Protein AF-A0A8K1D0I8-F1 (afdb_monomer)

Sequence (99 aa):
MIKPLPISNPDVKAILTAVPLISGVFNALILGMISMSLKYAEYYGISKSVLAIIIYSAYWLYFK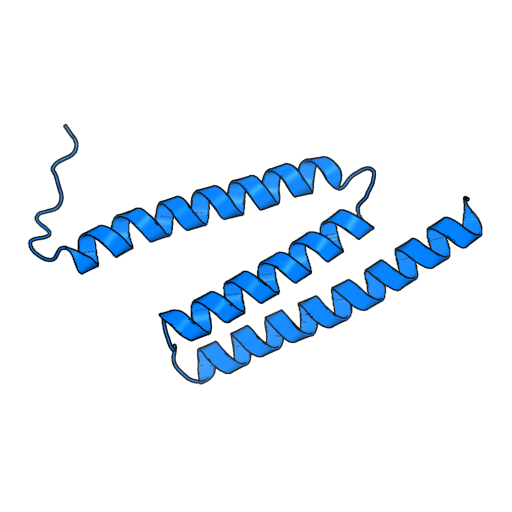PPFDILIFIISIMALCLIQIVDLYYYARIQKEMFG

Solvent-accessible surface area (backbone atoms only — not comparable to full-atom values): 5556 Å² total; per-residue (Å²): 131,87,74,77,76,92,61,89,45,68,66,62,50,48,49,70,52,47,54,59,50,53,51,50,52,51,51,51,51,52,50,62,36,56,75,41,39,87,84,40,46,41,62,37,51,34,53,51,27,55,50,48,41,52,51,52,52,49,49,43,73,75,64,62,65,58,70,73,56,47,55,52,50,51,52,52,42,52,51,26,52,52,49,35,52,54,32,50,52,49,50,49,51,51,35,76,76,72,103

pLDDT: mean 74.18, std 11.97, range [40.03, 90.75]

Mean predicted aligned error: 10.84 Å

Radius of gyration: 18.37 Å; Cα contacts (8 Å, |Δi|>4): 40; chains: 1; bounding box: 56×18×44 Å

Secondary structure (DSSP, 8-state):
--PPP----HHHHHHHHHHHHHHHHHHHHHHHHHTTTTT-HHHHHHHHHHHHHHHHHHHHHHH---HHHHHHHHHHHHHHHHHHHHHHHHHHHHHHHH-

Foldseek 3Di:
DPDPDPCPDVVVVCCVVVVVVVVVVVVVVLVVLVVVCVPCVLVSLLVNLVVLLVVLVVCCVPVVDDPVVVVVSVVSNVVSVVSNVVSVVVVVVCVVVPD

Structure (mmCIF, N/CA/C/O backbone):
data_AF-A0A8K1D0I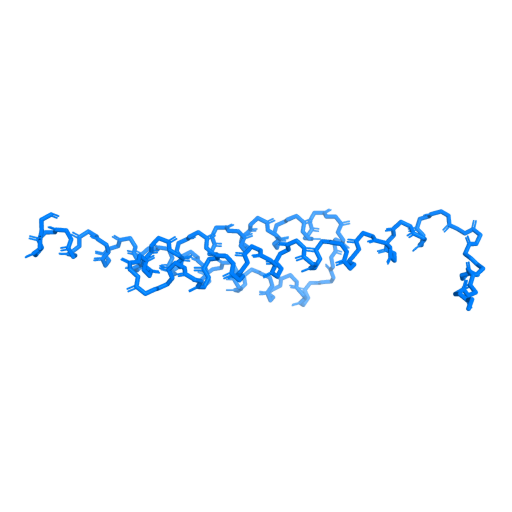8-F1
#
_entry.id   AF-A0A8K1D0I8-F1
#
loop_
_atom_site.group_PDB
_atom_site.id
_atom_site.type_symbol
_atom_site.label_atom_id
_atom_site.label_alt_id
_atom_site.label_comp_id
_atom_site.label_asym_id
_atom_site.label_entity_id
_atom_site.label_seq_id
_atom_site.pdbx_PDB_ins_code
_atom_site.Cartn_x
_atom_site.Cartn_y
_atom_site.Cartn_z
_atom_site.occupancy
_atom_site.B_iso_or_equiv
_atom_site.auth_seq_id
_atom_site.auth_comp_id
_atom_site.auth_asym_id
_atom_site.auth_atom_id
_atom_site.pdbx_PDB_model_num
ATOM 1 N N . MET A 1 1 ? 35.840 -1.259 -2.272 1.00 40.03 1 MET A N 1
ATOM 2 C CA . MET A 1 1 ? 35.632 -0.208 -3.293 1.00 40.03 1 MET A CA 1
ATOM 3 C C . MET A 1 1 ? 34.454 -0.644 -4.154 1.00 40.03 1 MET A C 1
ATOM 5 O O . MET A 1 1 ? 34.573 -1.653 -4.837 1.00 40.03 1 MET A O 1
ATOM 9 N N . ILE A 1 2 ? 33.293 0.009 -4.042 1.00 45.69 2 ILE A N 1
ATOM 10 C CA . ILE A 1 2 ? 32.133 -0.323 -4.884 1.00 45.69 2 ILE A CA 1
ATOM 11 C C . ILE A 1 2 ? 32.473 0.165 -6.291 1.00 45.69 2 ILE A C 1
ATOM 13 O O . ILE A 1 2 ? 32.637 1.364 -6.506 1.00 45.69 2 ILE A O 1
ATOM 17 N N . LYS A 1 3 ? 32.670 -0.767 -7.225 1.00 41.00 3 LYS A N 1
ATOM 18 C CA . LYS A 1 3 ? 32.943 -0.448 -8.628 1.00 41.00 3 LYS A CA 1
ATOM 19 C C . LYS A 1 3 ? 31.682 0.237 -9.179 1.00 41.00 3 LYS A C 1
ATOM 21 O O . LYS A 1 3 ? 30.625 -0.395 -9.136 1.00 41.00 3 LYS A O 1
ATOM 26 N N . PRO A 1 4 ? 31.735 1.501 -9.636 1.00 55.38 4 PRO A N 1
ATOM 27 C CA . PRO A 1 4 ? 30.563 2.129 -10.229 1.00 55.38 4 PRO A CA 1
ATOM 28 C C . PRO A 1 4 ? 30.160 1.302 -11.451 1.00 55.38 4 PRO A C 1
ATOM 30 O O . PRO A 1 4 ? 30.993 1.016 -12.313 1.00 55.38 4 PRO A O 1
ATOM 33 N N . LEU A 1 5 ? 28.903 0.852 -11.484 1.00 52.75 5 LEU A N 1
ATOM 34 C CA . LEU A 1 5 ? 28.349 0.149 -12.640 1.00 52.75 5 LEU A CA 1
ATOM 35 C C . LEU A 1 5 ? 28.564 1.038 -13.880 1.00 52.75 5 LEU A C 1
ATOM 37 O O . LEU A 1 5 ? 28.289 2.241 -13.798 1.00 52.75 5 LEU A O 1
ATOM 41 N N . PRO A 1 6 ? 29.061 0.497 -15.008 1.00 58.72 6 PRO A N 1
ATOM 42 C CA . PRO A 1 6 ? 29.341 1.277 -16.205 1.00 58.72 6 PRO A CA 1
ATOM 43 C C . PRO A 1 6 ? 28.017 1.536 -16.920 1.00 58.72 6 PRO A C 1
ATOM 45 O O . PRO A 1 6 ? 27.700 0.927 -17.935 1.00 58.72 6 PRO A O 1
ATOM 48 N N . ILE A 1 7 ? 27.186 2.390 -16.335 1.00 55.34 7 ILE A N 1
ATOM 49 C CA . ILE A 1 7 ? 25.888 2.731 -16.893 1.00 55.34 7 ILE A CA 1
ATOM 50 C C . ILE A 1 7 ? 26.068 4.081 -17.571 1.00 55.34 7 ILE A C 1
ATOM 52 O O . ILE A 1 7 ? 25.962 5.133 -16.945 1.00 55.34 7 ILE A O 1
ATOM 56 N N . SER A 1 8 ? 26.390 4.032 -18.860 1.00 61.16 8 SER A N 1
ATOM 57 C CA . SER A 1 8 ? 26.434 5.198 -19.747 1.00 61.16 8 SER A CA 1
ATOM 58 C C . SER A 1 8 ? 25.051 5.816 -19.970 1.00 61.16 8 SER A C 1
ATOM 60 O O . SER A 1 8 ? 24.959 6.943 -20.448 1.00 61.16 8 SER A O 1
ATOM 62 N N . ASN A 1 9 ? 23.982 5.097 -19.610 1.00 67.69 9 ASN A N 1
ATOM 63 C CA . ASN A 1 9 ? 22.609 5.551 -19.743 1.00 67.69 9 ASN A CA 1
ATOM 64 C C . ASN A 1 9 ? 22.075 6.144 -18.412 1.00 67.69 9 ASN A C 1
ATOM 66 O O . ASN A 1 9 ? 21.835 5.393 -17.457 1.00 67.69 9 ASN A O 1
ATOM 70 N N . PRO A 1 10 ? 21.868 7.471 -18.325 1.00 68.75 10 PRO A N 1
ATOM 71 C CA . PRO A 1 10 ? 21.369 8.126 -17.116 1.00 68.75 10 PRO A CA 1
ATOM 72 C C . PRO A 1 10 ? 20.003 7.594 -16.649 1.00 68.75 10 PRO A C 1
ATOM 74 O O . PRO A 1 10 ? 19.771 7.544 -15.440 1.00 68.75 10 PRO A O 1
ATOM 77 N N . ASP A 1 11 ? 19.154 7.099 -17.555 1.00 62.41 11 ASP A N 1
ATOM 78 C CA . ASP A 1 11 ? 17.828 6.560 -17.223 1.00 62.41 11 ASP A CA 1
ATOM 79 C C . ASP A 1 11 ? 17.931 5.247 -16.437 1.00 62.41 11 ASP A C 1
ATOM 81 O O . ASP A 1 11 ? 17.275 5.052 -15.412 1.00 62.41 11 ASP A O 1
ATOM 85 N N . VAL A 1 12 ? 18.832 4.356 -16.858 1.00 65.31 12 VAL A N 1
ATOM 86 C CA . VAL A 1 12 ? 19.067 3.065 -16.191 1.00 65.31 12 VAL A CA 1
ATOM 87 C C . VAL A 1 12 ? 19.665 3.278 -14.797 1.00 65.31 12 VAL A C 1
ATOM 89 O O . VAL A 1 12 ? 19.304 2.585 -13.843 1.00 65.31 12 VAL A O 1
ATOM 9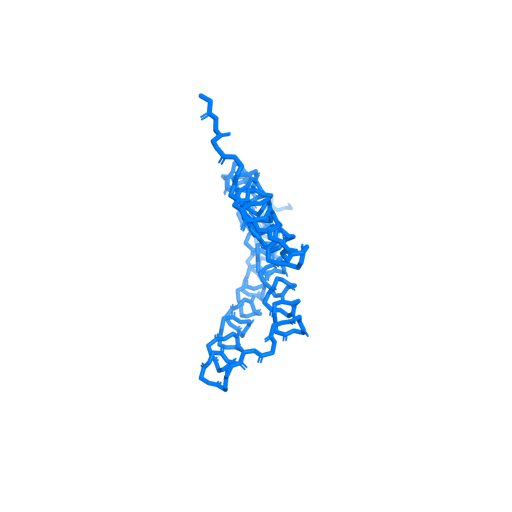2 N N . LYS A 1 13 ? 20.534 4.284 -14.644 1.00 63.00 13 LYS A N 1
ATOM 93 C CA . LYS A 1 13 ? 21.097 4.676 -13.346 1.00 63.00 13 LYS A CA 1
ATOM 94 C C . LYS A 1 13 ? 20.029 5.272 -12.424 1.00 63.00 13 LYS A C 1
ATOM 96 O O . LYS A 1 13 ? 20.028 4.969 -11.229 1.00 63.00 13 LYS A O 1
ATOM 101 N N . ALA A 1 14 ? 19.109 6.074 -12.961 1.00 60.81 14 ALA A N 1
ATOM 102 C CA . ALA A 1 14 ? 17.995 6.629 -12.202 1.00 60.81 14 ALA A CA 1
ATOM 103 C C . ALA A 1 14 ? 17.070 5.519 -11.684 1.00 60.81 14 ALA A C 1
ATOM 105 O O . ALA A 1 14 ? 16.767 5.499 -10.494 1.00 60.81 14 ALA A O 1
ATOM 106 N N . ILE A 1 15 ? 16.717 4.538 -12.522 1.00 64.50 15 ILE A N 1
ATOM 107 C CA . ILE A 1 15 ? 15.894 3.381 -12.125 1.00 64.50 15 ILE A CA 1
ATOM 108 C C . ILE A 1 15 ? 16.586 2.557 -11.030 1.00 64.50 15 ILE A C 1
ATOM 110 O O . ILE A 1 15 ? 15.983 2.279 -9.993 1.00 64.50 15 ILE A O 1
ATOM 114 N N . LEU A 1 16 ? 17.868 2.221 -11.211 1.00 66.00 16 LEU A N 1
ATOM 115 C CA . LEU A 1 16 ? 18.639 1.434 -10.239 1.00 66.00 16 LEU A CA 1
ATOM 116 C C . LEU A 1 16 ? 18.833 2.136 -8.889 1.00 66.00 16 LEU A C 1
ATOM 118 O O . LEU A 1 16 ? 19.094 1.467 -7.894 1.00 66.00 16 LEU A O 1
ATOM 122 N N . THR A 1 17 ? 18.692 3.461 -8.839 1.00 65.75 17 THR A N 1
ATOM 123 C CA . THR A 1 17 ? 18.788 4.232 -7.591 1.00 65.75 17 THR A CA 1
ATOM 124 C C . THR A 1 17 ? 17.412 4.476 -6.970 1.00 65.75 17 THR A C 1
ATOM 126 O O . THR A 1 17 ? 17.243 4.352 -5.759 1.00 65.75 17 THR A O 1
ATOM 129 N N . ALA A 1 18 ? 16.410 4.789 -7.794 1.00 61.12 18 ALA A N 1
ATOM 130 C CA . ALA A 1 18 ? 15.064 5.120 -7.351 1.00 61.12 18 ALA A CA 1
ATOM 131 C C . ALA A 1 18 ? 14.315 3.897 -6.816 1.00 61.12 18 ALA A C 1
ATOM 133 O O . ALA A 1 18 ? 13.663 4.000 -5.784 1.00 61.12 18 ALA A O 1
ATOM 134 N N . VAL A 1 19 ? 14.430 2.733 -7.465 1.00 65.88 19 VAL A N 1
ATOM 135 C CA . VAL A 1 19 ? 13.689 1.527 -7.058 1.00 65.88 19 VAL A CA 1
ATOM 136 C C . VAL A 1 19 ? 14.051 1.077 -5.631 1.00 65.88 19 VAL A C 1
ATOM 138 O O . VAL A 1 19 ? 13.132 0.914 -4.824 1.00 65.88 19 VAL A O 1
ATOM 141 N N . PRO A 1 20 ? 15.339 0.949 -5.244 1.00 66.31 20 PRO A N 1
ATOM 142 C CA . PRO A 1 20 ? 15.703 0.621 -3.864 1.00 66.31 20 PRO A CA 1
ATOM 143 C C . PRO A 1 20 ? 15.300 1.704 -2.859 1.00 66.31 20 PRO A C 1
ATOM 145 O O . PRO A 1 20 ? 14.865 1.377 -1.758 1.00 66.31 20 PRO A O 1
ATOM 148 N N . LEU A 1 21 ? 15.414 2.985 -3.231 1.00 62.06 21 LEU A N 1
ATOM 149 C CA . LEU A 1 21 ? 15.055 4.105 -2.358 1.00 62.06 21 LEU A CA 1
ATOM 150 C C . LEU A 1 21 ? 13.548 4.121 -2.068 1.00 62.06 21 LEU A C 1
ATOM 152 O O . LEU A 1 21 ? 13.138 4.212 -0.915 1.00 62.06 21 LEU A O 1
ATOM 156 N N . ILE A 1 22 ? 12.731 3.953 -3.107 1.00 69.06 22 ILE A N 1
ATOM 157 C CA . ILE A 1 22 ? 11.274 3.852 -3.019 1.00 69.06 22 ILE A CA 1
ATOM 158 C C . ILE A 1 22 ? 10.880 2.625 -2.184 1.00 69.06 22 ILE A C 1
ATOM 160 O O . ILE A 1 22 ? 10.055 2.736 -1.278 1.00 69.06 22 ILE A O 1
ATOM 164 N N . SER A 1 23 ? 11.519 1.472 -2.412 1.00 65.31 23 SER A N 1
ATOM 165 C CA . SER A 1 23 ? 11.294 0.271 -1.600 1.00 65.31 23 SER A CA 1
ATOM 166 C C . SER A 1 23 ? 11.672 0.482 -0.130 1.00 65.31 23 SER A C 1
ATOM 168 O O . SER A 1 23 ? 10.948 0.020 0.749 1.00 65.31 23 SER A O 1
ATOM 170 N N . GLY A 1 24 ? 12.773 1.183 0.152 1.00 64.50 24 GLY A N 1
ATOM 171 C CA . GLY A 1 24 ? 13.206 1.509 1.510 1.00 64.50 24 GLY A CA 1
ATOM 172 C C . GLY A 1 24 ? 12.226 2.432 2.231 1.00 64.50 24 GLY A C 1
ATOM 173 O O . GLY A 1 24 ? 11.853 2.159 3.370 1.00 64.50 24 GLY A O 1
ATOM 174 N N . VAL A 1 25 ? 11.745 3.476 1.549 1.00 68.81 25 VAL A N 1
ATOM 175 C CA . VAL A 1 25 ? 10.738 4.406 2.084 1.00 68.81 25 VAL A CA 1
ATOM 176 C C . VAL A 1 25 ? 9.423 3.682 2.371 1.00 68.81 25 VAL A C 1
ATOM 178 O O . VAL A 1 25 ? 8.869 3.836 3.458 1.00 68.81 25 VAL A O 1
ATOM 181 N N . PHE A 1 26 ? 8.940 2.842 1.451 1.00 66.31 26 PHE A N 1
ATOM 182 C CA . PHE A 1 26 ? 7.701 2.095 1.674 1.00 66.31 26 PHE A CA 1
ATOM 183 C C . PHE A 1 26 ? 7.826 1.042 2.771 1.00 66.31 26 PHE A C 1
ATOM 185 O O . PHE A 1 26 ? 6.919 0.921 3.590 1.00 66.31 26 PHE A O 1
ATOM 192 N N . ASN A 1 27 ? 8.953 0.335 2.857 1.00 69.00 27 ASN A N 1
ATOM 193 C CA . ASN A 1 27 ? 9.183 -0.607 3.948 1.00 69.00 27 ASN A CA 1
ATOM 194 C C . ASN A 1 27 ? 9.274 0.106 5.302 1.00 69.00 27 ASN A C 1
ATOM 196 O O . ASN A 1 27 ? 8.707 -0.389 6.271 1.00 69.00 27 ASN A O 1
ATOM 200 N N . ALA A 1 28 ? 9.905 1.282 5.375 1.00 64.12 28 ALA A N 1
ATOM 201 C CA . ALA A 1 28 ? 9.953 2.092 6.593 1.00 64.12 28 ALA A CA 1
ATOM 202 C C . ALA A 1 28 ? 8.566 2.616 7.005 1.00 64.12 28 ALA A C 1
ATOM 204 O O . ALA A 1 28 ? 8.228 2.571 8.188 1.00 64.12 28 ALA A O 1
ATOM 205 N N . LEU A 1 29 ? 7.739 3.045 6.042 1.00 67.00 29 LEU A N 1
ATOM 206 C CA . LEU A 1 29 ? 6.340 3.414 6.284 1.00 67.00 29 LEU A CA 1
ATOM 207 C C . LEU A 1 29 ? 5.548 2.220 6.818 1.00 67.00 29 LEU A C 1
ATOM 209 O O . LEU A 1 29 ? 4.915 2.329 7.861 1.00 67.00 29 LEU A O 1
ATOM 213 N N . ILE A 1 30 ? 5.646 1.055 6.173 1.00 66.00 30 ILE A N 1
ATOM 214 C CA . ILE A 1 30 ? 4.992 -0.174 6.638 1.00 66.00 30 ILE A CA 1
ATOM 215 C C . ILE A 1 30 ? 5.454 -0.533 8.058 1.00 66.00 30 ILE A C 1
ATOM 217 O O . ILE A 1 30 ? 4.616 -0.883 8.885 1.00 66.00 30 ILE A O 1
ATOM 221 N N . LEU A 1 31 ? 6.747 -0.402 8.370 1.00 68.00 31 LEU A N 1
ATOM 222 C CA . LEU A 1 31 ? 7.300 -0.687 9.697 1.00 68.00 31 LEU A CA 1
ATOM 223 C C . LEU A 1 31 ? 6.770 0.278 10.771 1.00 68.00 31 LEU A C 1
ATOM 225 O O . LEU A 1 31 ? 6.325 -0.164 11.829 1.00 68.00 31 LEU A O 1
ATOM 229 N N . GLY A 1 32 ? 6.776 1.585 10.485 1.00 64.62 32 GLY A N 1
ATOM 230 C CA . GLY A 1 32 ? 6.241 2.621 11.376 1.00 64.62 32 GLY A CA 1
ATOM 231 C C . GLY A 1 32 ? 4.728 2.518 11.564 1.00 64.62 32 GLY A C 1
ATOM 232 O O . GLY A 1 32 ? 4.176 2.939 12.573 1.00 64.62 32 GLY A O 1
ATOM 233 N N . MET A 1 33 ? 4.048 1.906 10.606 1.00 62.88 33 MET A N 1
ATOM 234 C CA . MET A 1 33 ? 2.644 1.583 10.719 1.00 62.88 33 MET A CA 1
ATOM 235 C C . MET A 1 33 ? 2.455 0.294 11.561 1.00 62.88 33 MET A C 1
ATOM 237 O O . MET A 1 33 ? 1.588 0.264 12.432 1.00 62.88 33 MET A O 1
ATOM 241 N N . ILE A 1 34 ? 3.278 -0.755 11.388 1.00 64.62 34 ILE A N 1
ATOM 242 C CA . ILE A 1 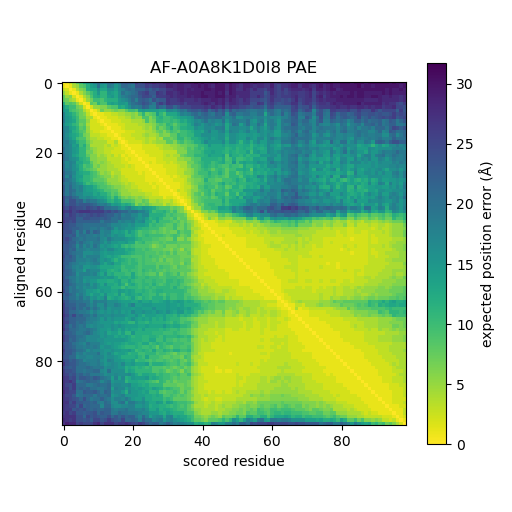34 ? 3.197 -2.004 12.182 1.00 64.62 34 ILE A CA 1
ATOM 243 C C . ILE A 1 34 ? 3.392 -1.720 13.675 1.00 64.62 34 ILE A C 1
ATOM 245 O O . ILE A 1 34 ? 2.692 -2.306 14.502 1.00 64.62 34 ILE A O 1
ATOM 249 N N . SER A 1 35 ? 4.274 -0.787 14.039 1.00 61.09 35 SER A N 1
ATOM 250 C CA . SER A 1 35 ? 4.453 -0.375 15.437 1.00 61.09 35 SER A CA 1
ATOM 251 C C . SER A 1 35 ? 3.210 0.297 16.045 1.00 61.09 35 SER A C 1
ATOM 253 O O . SER A 1 35 ? 3.035 0.249 17.260 1.00 61.09 35 SER A O 1
ATOM 255 N N . MET A 1 36 ? 2.306 0.853 15.226 1.00 60.56 36 MET A N 1
ATOM 256 C CA . MET A 1 36 ? 1.006 1.390 15.662 1.00 60.56 36 MET A CA 1
ATOM 257 C C . MET A 1 36 ? -0.109 0.330 15.739 1.00 60.56 36 MET A C 1
ATOM 259 O O . MET A 1 36 ? -1.168 0.593 16.318 1.00 60.56 36 MET A O 1
ATOM 263 N N . SER A 1 37 ? 0.118 -0.876 15.202 1.00 53.00 37 SER A N 1
ATOM 264 C CA . SER A 1 37 ? -0.921 -1.906 15.032 1.00 53.00 37 SER A CA 1
ATOM 265 C C . SER A 1 37 ? -1.516 -2.454 16.335 1.00 53.00 37 SER A C 1
ATOM 267 O O . SER A 1 37 ? -2.609 -3.005 16.300 1.00 53.00 37 SER A O 1
ATOM 269 N N . LEU A 1 38 ? -0.864 -2.273 17.489 1.00 54.81 38 LEU A N 1
ATOM 270 C CA . LEU A 1 38 ? -1.372 -2.796 18.766 1.00 54.81 38 LEU A CA 1
ATOM 271 C C . LEU A 1 38 ? -2.452 -1.919 19.420 1.00 54.81 38 LEU A C 1
ATOM 273 O O . LEU A 1 38 ? -3.189 -2.416 20.266 1.00 54.81 38 LEU A O 1
ATOM 277 N N . LYS A 1 39 ? -2.553 -0.631 19.059 1.00 61.38 39 LYS A N 1
ATOM 278 C CA . LYS A 1 39 ? -3.512 0.308 19.678 1.00 61.38 39 LYS A CA 1
ATOM 279 C C . LYS A 1 39 ? -4.521 0.909 18.693 1.00 61.38 39 LYS A C 1
ATOM 281 O O . LYS A 1 39 ? -5.587 1.317 19.129 1.00 61.38 39 LYS A O 1
ATOM 286 N N . TYR A 1 40 ? -4.190 0.941 17.400 1.00 70.25 40 TYR A N 1
ATOM 287 C CA . TYR A 1 40 ? -4.997 1.559 16.338 1.00 70.25 40 TYR A CA 1
ATOM 288 C C . TYR A 1 40 ? -4.964 0.706 15.059 1.00 70.25 40 TYR A C 1
ATOM 290 O O . TYR A 1 40 ? -4.598 1.180 13.978 1.00 70.25 40 TYR A O 1
ATOM 298 N N . ALA A 1 41 ? -5.262 -0.589 15.191 1.00 69.25 41 ALA A N 1
ATOM 299 C CA . ALA A 1 41 ? -5.188 -1.565 14.099 1.00 69.25 41 ALA A CA 1
ATOM 300 C C . ALA A 1 41 ? -6.070 -1.175 12.896 1.00 69.25 41 ALA A C 1
ATOM 302 O O . ALA A 1 41 ? -5.705 -1.394 11.739 1.00 69.25 41 ALA A O 1
ATOM 303 N N . GLU A 1 42 ? -7.204 -0.540 13.170 1.00 79.50 42 GLU A N 1
ATOM 304 C CA . GLU A 1 42 ? -8.161 -0.017 12.207 1.00 79.50 42 GLU A CA 1
ATOM 305 C C . GLU A 1 42 ? -7.575 1.129 11.373 1.00 79.50 42 GLU A C 1
ATOM 307 O O . GLU A 1 42 ? -7.540 1.048 10.143 1.00 79.50 42 GLU A O 1
ATOM 312 N N . TYR A 1 43 ? -6.994 2.146 12.015 1.00 79.50 43 TYR A N 1
ATOM 313 C CA . TYR A 1 43 ? -6.343 3.259 11.317 1.00 79.50 43 TYR A CA 1
ATOM 314 C C . TYR A 1 43 ? -5.082 2.810 10.573 1.00 79.50 43 TYR A C 1
ATOM 316 O O . TYR A 1 43 ? -4.796 3.310 9.481 1.00 79.50 43 TYR A O 1
ATOM 324 N N . TYR A 1 44 ? -4.354 1.836 11.128 1.00 79.62 44 TYR A N 1
ATOM 325 C CA . TYR A 1 44 ? -3.231 1.177 10.464 1.00 79.62 44 TYR A CA 1
ATOM 326 C C . TYR A 1 44 ? -3.663 0.533 9.141 1.00 79.62 44 TYR A C 1
ATOM 328 O O . TYR A 1 44 ? -3.076 0.809 8.089 1.00 79.62 44 TYR A O 1
ATOM 336 N N . GLY A 1 45 ? -4.696 -0.311 9.180 1.00 79.25 45 GLY A N 1
ATOM 337 C CA . GLY A 1 45 ? -5.150 -1.048 8.007 1.00 79.25 45 GLY A CA 1
ATOM 338 C C . GLY A 1 45 ? -5.775 -0.144 6.940 1.00 79.25 45 GLY A C 1
ATOM 339 O O . GLY A 1 45 ? -5.501 -0.342 5.753 1.00 79.25 45 GLY A O 1
ATOM 340 N N . ILE A 1 46 ? -6.513 0.899 7.340 1.00 85.69 46 ILE A N 1
ATOM 341 C CA . ILE A 1 46 ? -7.035 1.923 6.418 1.00 85.69 46 ILE A CA 1
ATOM 342 C C . ILE A 1 46 ? -5.876 2.649 5.731 1.00 85.69 46 ILE A C 1
ATOM 344 O O . ILE A 1 46 ? -5.809 2.692 4.502 1.00 85.69 46 ILE A O 1
ATOM 348 N N . SER A 1 47 ? -4.917 3.158 6.508 1.00 84.25 47 SER A N 1
ATOM 349 C CA . SER A 1 47 ? -3.771 3.901 5.969 1.00 84.25 47 SER A CA 1
ATOM 350 C C . SER A 1 47 ? -2.944 3.047 5.004 1.00 84.25 47 SER A C 1
ATOM 352 O O . SER A 1 47 ? -2.499 3.537 3.967 1.00 84.25 47 SER A O 1
ATOM 354 N N . LYS A 1 48 ? -2.770 1.749 5.301 1.00 82.75 48 LYS A N 1
ATOM 355 C CA . LYS A 1 48 ? -1.978 0.835 4.460 1.00 82.75 48 LYS A CA 1
ATOM 356 C C . LYS A 1 48 ? -2.677 0.592 3.131 1.00 82.75 48 LYS A C 1
ATOM 358 O O . LYS A 1 48 ? -2.028 0.566 2.090 1.00 82.75 48 LYS A O 1
ATOM 363 N N . SER A 1 49 ? -3.994 0.436 3.182 1.00 85.19 49 SER A N 1
ATOM 364 C CA . SER A 1 49 ? -4.833 0.203 2.011 1.00 85.19 49 SER A CA 1
ATOM 365 C C . SER A 1 49 ? -4.869 1.430 1.096 1.00 85.19 49 SER A C 1
ATOM 367 O O . SER A 1 49 ? -4.700 1.294 -0.113 1.00 85.19 49 SER A O 1
ATOM 369 N N . VAL A 1 50 ? -4.980 2.639 1.663 1.00 88.88 50 VAL A N 1
ATOM 370 C CA . VAL A 1 50 ? -4.885 3.900 0.904 1.00 88.88 50 VAL A CA 1
ATOM 371 C C . VAL A 1 50 ? -3.506 4.052 0.262 1.00 88.88 50 VAL A C 1
ATOM 373 O O . VAL A 1 50 ? -3.405 4.357 -0.927 1.00 88.88 50 VAL A O 1
ATOM 376 N N . LEU A 1 51 ? -2.435 3.795 1.018 1.00 87.56 51 LEU A N 1
ATOM 377 C CA . LEU A 1 51 ? -1.072 3.878 0.500 1.00 87.56 51 LEU A CA 1
ATOM 378 C C . LEU A 1 51 ? -0.844 2.877 -0.641 1.00 87.56 51 LEU A C 1
ATOM 380 O O . LEU A 1 51 ? -0.295 3.247 -1.675 1.00 87.56 51 LEU A O 1
ATOM 384 N N . ALA A 1 52 ? -1.314 1.637 -0.493 1.00 83.62 52 ALA A N 1
ATOM 385 C CA . ALA A 1 52 ? -1.232 0.624 -1.539 1.00 83.62 52 ALA A CA 1
ATOM 386 C C . ALA A 1 52 ? -1.952 1.070 -2.821 1.00 83.62 52 ALA A C 1
ATOM 388 O O . ALA A 1 52 ? -1.371 0.981 -3.901 1.00 83.62 52 ALA A O 1
ATOM 389 N N . ILE A 1 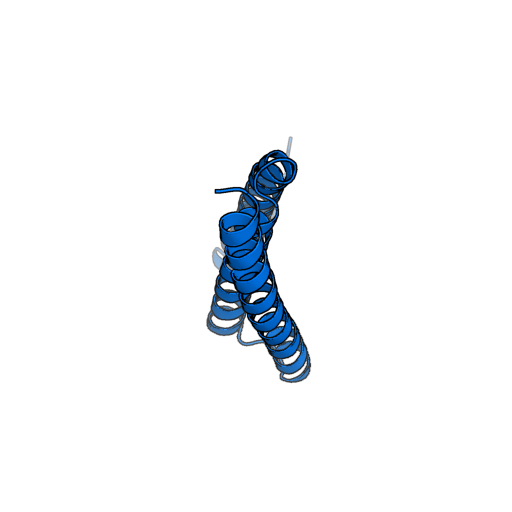53 ? -3.165 1.622 -2.712 1.00 89.94 53 ILE A N 1
ATOM 390 C CA . ILE A 1 53 ? -3.913 2.168 -3.855 1.00 89.94 53 ILE A CA 1
ATOM 391 C C . ILE A 1 53 ? -3.096 3.236 -4.593 1.00 89.94 53 ILE A C 1
ATOM 393 O O . ILE A 1 53 ? -2.978 3.175 -5.818 1.00 89.94 53 ILE A O 1
ATOM 397 N N . ILE A 1 54 ? -2.492 4.181 -3.866 1.00 90.00 54 ILE A N 1
ATOM 398 C CA . ILE A 1 54 ? -1.665 5.244 -4.458 1.00 90.00 54 ILE A CA 1
ATOM 399 C C . ILE A 1 54 ? -0.446 4.650 -5.171 1.00 90.00 54 ILE A C 1
ATOM 401 O O . ILE A 1 54 ? -0.162 5.027 -6.308 1.00 90.00 54 ILE A O 1
ATOM 405 N N . ILE A 1 55 ? 0.250 3.704 -4.537 1.00 85.69 55 ILE A N 1
ATOM 406 C CA . ILE A 1 55 ? 1.441 3.057 -5.104 1.00 85.69 55 ILE A CA 1
ATOM 407 C C . ILE A 1 55 ? 1.097 2.328 -6.393 1.00 85.69 55 ILE A C 1
ATOM 409 O O . ILE A 1 55 ? 1.763 2.532 -7.404 1.00 85.69 55 ILE A O 1
ATOM 413 N N . TYR A 1 56 ? 0.064 1.487 -6.372 1.00 84.06 56 TYR A N 1
ATOM 414 C CA . TYR A 1 56 ? -0.310 0.703 -7.540 1.00 84.06 56 TYR A CA 1
ATOM 415 C C . TYR A 1 5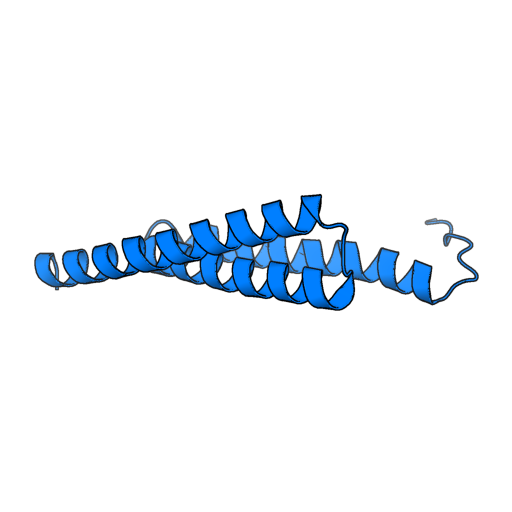6 ? -0.854 1.581 -8.672 1.00 84.06 56 TYR A C 1
ATOM 417 O O . TYR A 1 56 ? -0.539 1.332 -9.837 1.00 84.06 56 TYR A O 1
ATOM 425 N N . SER A 1 57 ? -1.570 2.660 -8.341 1.00 86.06 57 SER A N 1
ATOM 426 C CA . SER A 1 57 ? -2.011 3.659 -9.323 1.00 86.06 57 SER A CA 1
ATOM 427 C C . SER A 1 57 ? -0.823 4.381 -9.965 1.00 86.06 57 SER A C 1
ATOM 429 O O . SER A 1 57 ? -0.751 4.492 -11.189 1.00 86.06 57 SER A O 1
ATOM 431 N N . ALA A 1 58 ? 0.146 4.831 -9.161 1.00 83.50 58 ALA A N 1
ATOM 432 C CA . ALA A 1 58 ? 1.363 5.466 -9.660 1.00 83.50 58 ALA A CA 1
ATOM 433 C C . ALA A 1 58 ? 2.189 4.486 -10.507 1.00 83.50 58 ALA A C 1
ATOM 435 O O . ALA A 1 58 ? 2.613 4.825 -11.609 1.00 83.50 58 ALA A O 1
ATOM 436 N N . TYR A 1 59 ? 2.363 3.250 -10.040 1.00 79.50 59 TYR A N 1
ATOM 437 C CA . TYR A 1 59 ? 3.079 2.208 -10.769 1.00 79.50 59 TYR A CA 1
ATOM 438 C C . TYR A 1 59 ? 2.466 1.966 -12.152 1.00 79.50 59 TYR A C 1
ATOM 440 O O . TYR A 1 59 ? 3.184 1.944 -13.152 1.00 79.50 59 TYR A O 1
ATOM 448 N N . TRP A 1 60 ? 1.138 1.871 -12.232 1.00 81.06 60 TRP A N 1
ATOM 449 C CA . TRP A 1 60 ? 0.446 1.731 -13.508 1.00 81.06 60 TRP A CA 1
ATOM 450 C C . TRP A 1 60 ? 0.687 2.928 -14.442 1.00 81.06 60 TRP A C 1
ATOM 452 O O . TRP A 1 60 ? 1.028 2.738 -15.609 1.00 81.06 60 TRP A O 1
ATOM 462 N N . LEU A 1 61 ? 0.567 4.159 -13.931 1.00 84.06 61 LEU A N 1
ATOM 463 C CA . LEU A 1 61 ? 0.758 5.383 -14.720 1.00 84.06 61 LEU A CA 1
ATOM 464 C C . LEU A 1 61 ? 2.182 5.523 -15.276 1.00 84.06 61 LEU A C 1
ATOM 466 O O . LEU A 1 61 ? 2.344 5.934 -16.426 1.00 84.06 61 LEU A O 1
ATOM 470 N N . TYR A 1 62 ? 3.196 5.179 -14.478 1.00 82.00 62 TYR A N 1
ATOM 471 C CA . TYR A 1 62 ? 4.600 5.335 -14.861 1.00 82.00 62 TYR A CA 1
ATOM 472 C C . TYR A 1 62 ? 5.119 4.193 -15.737 1.00 82.00 62 TYR A C 1
ATOM 474 O O . TYR A 1 62 ? 5.832 4.453 -16.704 1.00 82.00 62 TYR A O 1
ATOM 482 N N . PHE A 1 63 ? 4.773 2.943 -15.424 1.00 80.50 63 PHE A N 1
ATOM 483 C CA . PHE A 1 63 ? 5.374 1.778 -16.081 1.00 80.50 63 PHE A CA 1
ATOM 484 C C . PHE A 1 63 ? 4.484 1.139 -17.149 1.00 80.50 63 PHE A C 1
ATOM 486 O O . PHE A 1 63 ? 5.001 0.371 -17.957 1.00 80.50 63 PHE A O 1
ATOM 493 N N . LYS A 1 64 ? 3.177 1.452 -17.172 1.00 82.38 64 LYS A N 1
ATOM 494 C CA . LYS A 1 64 ? 2.177 0.913 -18.117 1.00 82.38 64 LYS A CA 1
ATOM 495 C C . LYS A 1 64 ? 2.369 -0.587 -18.409 1.00 82.38 64 LYS A C 1
ATOM 497 O O . LYS A 1 64 ? 2.594 -0.963 -19.562 1.00 82.38 64 LYS A O 1
ATOM 502 N N . PRO A 1 65 ? 2.358 -1.443 -17.373 1.00 76.62 65 PRO A N 1
ATOM 503 C CA . PRO A 1 65 ? 2.672 -2.852 -17.542 1.00 76.62 65 PRO A CA 1
ATOM 504 C C . PRO A 1 65 ? 1.611 -3.594 -18.387 1.00 76.62 65 PRO A C 1
ATOM 506 O O . PRO A 1 65 ? 0.522 -3.073 -18.627 1.00 76.62 65 PRO A O 1
ATOM 509 N N . PRO A 1 66 ? 1.913 -4.818 -18.858 1.00 81.88 66 PRO A N 1
ATOM 510 C CA . PRO A 1 66 ? 0.983 -5.657 -19.615 1.00 81.88 66 PRO A CA 1
ATOM 511 C C . PRO A 1 66 ? -0.355 -5.909 -18.909 1.00 81.88 66 PRO A C 1
ATOM 513 O O . PRO A 1 66 ? -0.466 -5.824 -17.684 1.00 81.88 66 PRO A O 1
ATOM 516 N N . PHE A 1 67 ? -1.367 -6.286 -19.692 1.00 82.00 67 PHE A N 1
ATOM 517 C CA . PHE A 1 67 ? -2.746 -6.450 -19.223 1.00 82.00 67 PHE A CA 1
ATOM 518 C C . PHE A 1 67 ? -2.901 -7.470 -18.082 1.00 82.00 67 PHE A C 1
ATOM 520 O O . PHE A 1 67 ? -3.670 -7.235 -17.155 1.00 82.00 67 PHE A O 1
ATOM 527 N N . ASP A 1 68 ? -2.117 -8.548 -18.071 1.00 75.00 68 ASP A N 1
ATOM 528 C CA . ASP A 1 68 ? -2.165 -9.544 -16.990 1.00 75.00 68 ASP A CA 1
ATOM 529 C C . ASP A 1 68 ? -1.778 -8.936 -15.630 1.00 75.00 68 ASP A C 1
ATOM 531 O O . ASP A 1 68 ? -2.385 -9.222 -14.596 1.00 75.00 68 ASP A O 1
ATOM 535 N N . ILE A 1 69 ? -0.804 -8.020 -15.637 1.00 75.75 69 ILE A N 1
ATOM 536 C CA . ILE A 1 69 ? -0.366 -7.290 -14.444 1.00 75.75 69 ILE A CA 1
ATOM 537 C C . ILE A 1 69 ? -1.410 -6.233 -14.056 1.00 75.75 69 ILE A C 1
ATOM 539 O O . ILE A 1 69 ? -1.614 -5.989 -12.867 1.00 75.75 69 ILE A O 1
ATOM 543 N N . LEU A 1 70 ? -2.122 -5.647 -15.027 1.00 78.88 70 LEU A N 1
ATOM 544 C CA . LEU A 1 70 ? -3.232 -4.727 -14.754 1.00 78.88 70 LEU A CA 1
ATOM 545 C C . LEU A 1 70 ? -4.339 -5.393 -13.945 1.00 78.88 70 LEU A C 1
ATOM 547 O O . LEU A 1 70 ? -4.797 -4.829 -12.955 1.00 78.88 70 LEU A O 1
ATOM 551 N N . ILE A 1 71 ? -4.764 -6.589 -14.362 1.00 82.50 71 ILE A N 1
ATOM 552 C CA . ILE A 1 71 ? -5.822 -7.344 -13.680 1.00 82.50 71 ILE A CA 1
ATOM 553 C C . ILE A 1 71 ? -5.416 -7.603 -12.229 1.00 82.50 71 ILE A C 1
ATOM 555 O O . ILE A 1 71 ? -6.217 -7.419 -11.309 1.00 82.50 71 ILE A O 1
ATOM 559 N N . PHE A 1 72 ? -4.156 -7.980 -12.013 1.00 78.25 72 PHE A N 1
ATOM 560 C CA . PHE A 1 72 ? -3.618 -8.199 -10.677 1.00 78.25 72 PHE A CA 1
ATOM 561 C C . PHE A 1 72 ? -3.607 -6.915 -9.832 1.00 78.25 72 PHE A C 1
ATOM 563 O O . PHE A 1 72 ? -4.085 -6.923 -8.697 1.00 78.25 72 PHE A O 1
ATOM 570 N N . ILE A 1 73 ? -3.150 -5.793 -10.399 1.00 81.00 73 ILE A N 1
ATOM 571 C CA . ILE A 1 73 ? -3.169 -4.472 -9.752 1.00 81.00 73 ILE A CA 1
ATOM 572 C C . ILE A 1 73 ? -4.594 -4.070 -9.351 1.00 81.00 73 ILE A C 1
ATOM 574 O O . ILE A 1 73 ? -4.825 -3.685 -8.204 1.00 81.00 73 ILE A O 1
ATOM 578 N N . ILE A 1 74 ? -5.560 -4.203 -10.263 1.00 88.06 74 ILE A N 1
ATOM 579 C CA . ILE A 1 74 ? -6.969 -3.885 -10.000 1.00 88.06 74 ILE A CA 1
ATOM 580 C C . ILE A 1 74 ? -7.527 -4.779 -8.889 1.00 88.06 74 ILE A C 1
ATOM 582 O O . ILE A 1 74 ? -8.221 -4.286 -8.003 1.00 88.06 74 ILE A O 1
ATOM 586 N N . SER A 1 75 ? -7.193 -6.072 -8.895 1.00 81.31 75 SER A N 1
ATOM 587 C CA . SER A 1 75 ? -7.636 -7.017 -7.863 1.00 81.31 75 SER A CA 1
ATOM 588 C C . SER A 1 75 ? -7.118 -6.621 -6.478 1.00 81.31 75 SER A C 1
ATOM 590 O O . SER A 1 75 ? -7.877 -6.618 -5.510 1.00 81.31 75 SER A O 1
ATOM 592 N N . ILE A 1 76 ? -5.848 -6.212 -6.381 1.00 83.81 76 ILE A N 1
ATOM 593 C CA . ILE A 1 76 ? -5.272 -5.708 -5.128 1.00 83.81 76 ILE A CA 1
ATOM 594 C C . ILE A 1 76 ? -5.977 -4.425 -4.680 1.00 83.81 76 ILE A C 1
ATOM 596 O O . ILE A 1 76 ? -6.348 -4.302 -3.514 1.00 83.81 76 ILE A O 1
ATOM 600 N N . MET A 1 77 ? -6.202 -3.480 -5.594 1.00 85.00 77 MET A N 1
ATOM 601 C CA . MET A 1 77 ? -6.890 -2.228 -5.274 1.00 85.00 77 MET A CA 1
ATOM 602 C C . MET A 1 77 ? -8.333 -2.459 -4.806 1.00 85.00 77 MET A C 1
ATOM 604 O O . MET A 1 77 ? -8.769 -1.812 -3.856 1.00 85.00 77 MET A O 1
ATOM 608 N N . ALA A 1 78 ? -9.055 -3.405 -5.412 1.00 87.00 78 ALA A N 1
ATOM 609 C CA . ALA A 1 78 ? -10.399 -3.785 -4.987 1.00 87.00 78 ALA A CA 1
ATOM 610 C C . ALA A 1 78 ? -10.406 -4.360 -3.561 1.00 87.00 78 ALA A C 1
ATOM 612 O O . ALA A 1 78 ? -11.228 -3.954 -2.739 1.00 87.00 78 ALA A O 1
ATOM 613 N N . LEU A 1 79 ? -9.451 -5.238 -3.234 1.00 83.88 79 LEU A N 1
ATOM 614 C CA . LEU A 1 79 ? -9.293 -5.770 -1.877 1.00 83.88 79 LEU A CA 1
ATOM 615 C C . LEU A 1 79 ? -8.961 -4.669 -0.861 1.00 83.88 79 LEU A C 1
ATOM 617 O O . LEU A 1 79 ? -9.508 -4.670 0.239 1.00 83.88 79 LEU A O 1
ATOM 621 N N . CYS A 1 80 ? -8.129 -3.692 -1.233 1.00 87.50 80 CYS A N 1
ATOM 622 C CA . CYS A 1 80 ? -7.849 -2.531 -0.389 1.00 87.50 80 CYS A CA 1
ATOM 623 C C . CYS A 1 80 ? -9.107 -1.694 -0.111 1.00 87.50 80 CYS A C 1
ATOM 625 O O . CYS A 1 80 ? -9.284 -1.234 1.014 1.00 87.50 80 CYS A O 1
ATOM 627 N N . LEU A 1 81 ? -9.993 -1.506 -1.095 1.00 90.75 81 LEU A N 1
ATOM 628 C CA . LEU A 1 81 ? -11.258 -0.792 -0.886 1.00 90.75 81 LEU A CA 1
ATOM 629 C C . LEU A 1 81 ? -12.183 -1.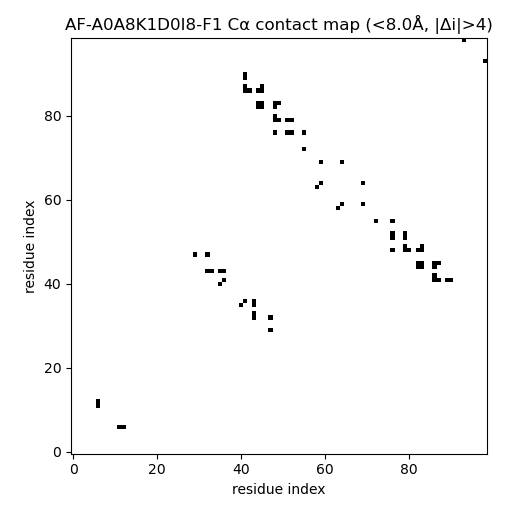537 0.081 1.00 90.75 81 LEU A C 1
ATOM 631 O O . LEU A 1 81 ? -12.717 -0.915 0.997 1.00 90.75 81 LEU A O 1
ATOM 635 N N . ILE A 1 82 ? -12.326 -2.856 -0.082 1.00 87.38 82 ILE A N 1
ATOM 636 C CA . ILE A 1 82 ? -13.110 -3.698 0.837 1.00 87.38 82 ILE A CA 1
ATOM 637 C C . ILE A 1 82 ? -12.548 -3.580 2.259 1.00 87.38 82 ILE A C 1
ATOM 639 O O . ILE A 1 82 ? -13.280 -3.264 3.191 1.00 87.38 82 ILE A O 1
ATOM 643 N N . GLN A 1 83 ? -11.228 -3.713 2.411 1.00 84.44 83 GLN A N 1
ATOM 644 C CA . GLN A 1 83 ? -10.560 -3.597 3.704 1.00 84.44 83 GLN A CA 1
ATOM 645 C C . GLN A 1 83 ? -10.769 -2.222 4.362 1.00 84.44 83 GLN A C 1
ATOM 647 O O . GLN A 1 83 ? -10.949 -2.148 5.576 1.00 84.44 83 GLN A O 1
ATOM 652 N N . ILE A 1 84 ? -10.761 -1.127 3.592 1.00 89.00 84 ILE A N 1
ATOM 653 C CA . ILE A 1 84 ? -11.050 0.216 4.122 1.00 89.00 84 ILE A CA 1
ATOM 654 C C . ILE A 1 84 ? -12.473 0.279 4.678 1.00 89.00 84 ILE A C 1
ATOM 656 O O . ILE A 1 84 ? -12.667 0.801 5.775 1.00 89.00 84 ILE A O 1
ATOM 660 N N . VAL A 1 85 ? -13.453 -0.247 3.940 1.00 89.12 85 VAL A N 1
ATOM 661 C CA . VAL A 1 85 ? -14.861 -0.246 4.357 1.00 89.12 85 VAL A CA 1
ATOM 662 C C . VAL A 1 85 ? -15.045 -1.067 5.632 1.00 89.12 85 VAL A C 1
ATOM 664 O O . VAL A 1 85 ? -15.602 -0.555 6.603 1.00 89.12 85 VAL A O 1
ATOM 667 N N . ASP A 1 86 ? -14.517 -2.289 5.672 1.00 83.12 86 ASP A N 1
ATOM 668 C CA . ASP A 1 86 ? -14.638 -3.179 6.831 1.00 83.12 86 ASP A CA 1
ATOM 669 C C . ASP A 1 86 ? -14.017 -2.562 8.089 1.00 83.12 86 ASP A C 1
ATOM 671 O O . ASP A 1 86 ? -14.636 -2.538 9.155 1.00 83.12 86 ASP A O 1
ATOM 675 N N . LEU A 1 87 ? -12.811 -1.999 7.967 1.00 85.94 87 LEU A N 1
ATOM 676 C CA . LEU A 1 87 ? -12.122 -1.365 9.091 1.00 85.94 87 LEU A CA 1
ATOM 677 C C . LEU A 1 87 ? -12.797 -0.066 9.532 1.00 85.94 87 LEU A C 1
ATOM 679 O O . LEU A 1 87 ? -12.792 0.244 10.721 1.00 85.94 87 LEU A O 1
ATOM 683 N N . TYR A 1 88 ? -13.402 0.678 8.606 1.00 86.81 88 TYR A N 1
ATOM 684 C CA . TYR A 1 88 ? -14.189 1.859 8.944 1.00 86.81 88 TYR A CA 1
ATOM 685 C C . TYR A 1 88 ? -15.433 1.487 9.763 1.00 86.81 88 TYR A C 1
ATOM 687 O O . TYR A 1 88 ? -15.700 2.105 10.796 1.00 86.81 88 TYR A O 1
ATOM 695 N N . TYR A 1 89 ? -16.167 0.447 9.352 1.00 86.19 89 TYR A N 1
ATOM 696 C CA . TYR A 1 89 ? -17.299 -0.067 10.126 1.00 86.19 89 TYR A CA 1
ATOM 697 C C . TYR A 1 89 ? -16.862 -0.612 11.484 1.00 86.19 89 TYR A C 1
ATOM 699 O O . TYR A 1 89 ? -17.498 -0.308 12.492 1.00 86.19 89 TYR A O 1
ATOM 707 N N . TYR A 1 90 ? -15.756 -1.354 11.530 1.00 83.31 90 TYR A N 1
ATOM 708 C CA . TYR A 1 90 ? -15.185 -1.852 12.777 1.00 83.31 90 TYR A CA 1
ATOM 709 C C . TYR A 1 90 ? -14.836 -0.709 13.742 1.00 83.31 90 TYR A C 1
ATOM 711 O O . TYR A 1 90 ? -15.273 -0.730 14.891 1.00 83.31 90 TYR A O 1
ATOM 719 N N . ALA A 1 91 ? -14.136 0.329 13.268 1.00 83.50 91 ALA A N 1
ATOM 720 C CA . ALA A 1 91 ? -13.786 1.506 14.065 1.00 83.50 91 ALA A CA 1
ATOM 721 C C . ALA A 1 91 ? -15.031 2.213 14.620 1.00 83.50 91 ALA A C 1
ATOM 723 O O . ALA A 1 91 ? -15.065 2.628 15.781 1.00 83.50 91 ALA A O 1
ATOM 724 N N . ARG A 1 92 ? -16.077 2.327 13.793 1.00 85.00 92 ARG A N 1
ATOM 725 C CA . ARG A 1 92 ? -17.354 2.914 14.197 1.00 85.00 92 ARG A CA 1
ATOM 726 C C . ARG A 1 92 ? -18.027 2.094 15.301 1.00 85.00 92 ARG A C 1
ATOM 728 O O . ARG A 1 92 ? -18.409 2.674 16.312 1.00 85.00 92 ARG A O 1
ATOM 735 N N . ILE A 1 93 ? -18.141 0.776 15.133 1.00 84.94 93 ILE A N 1
ATOM 736 C CA . ILE A 1 93 ? -18.746 -0.118 16.135 1.00 84.94 93 ILE A CA 1
ATOM 737 C C . ILE A 1 93 ? -17.942 -0.081 17.437 1.00 84.94 93 ILE A C 1
ATOM 739 O O . ILE A 1 93 ? -18.516 -0.010 18.520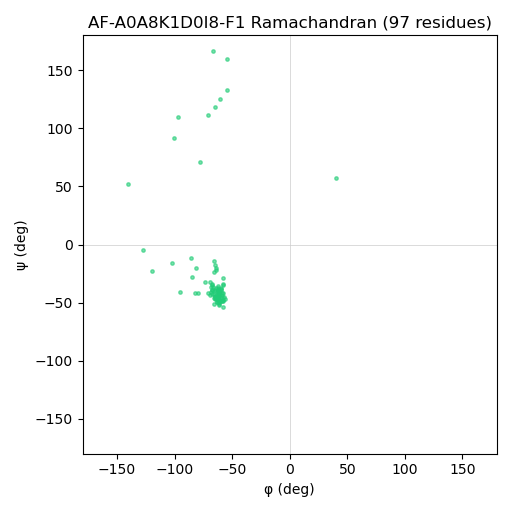 1.00 84.94 93 ILE A O 1
ATOM 743 N N . GLN A 1 94 ? -16.611 -0.084 17.351 1.00 79.19 94 GLN A N 1
ATOM 744 C CA . GLN A 1 94 ? -15.746 -0.018 18.523 1.00 79.19 94 GLN A CA 1
ATOM 745 C C . GLN A 1 94 ? -15.971 1.280 19.313 1.00 79.19 94 GLN A C 1
ATOM 747 O O . GLN A 1 94 ? -16.065 1.238 20.537 1.00 79.19 94 GLN A O 1
ATOM 752 N N . LYS A 1 95 ? -16.135 2.414 18.622 1.00 82.19 95 LYS A N 1
ATOM 753 C CA . LYS A 1 95 ? -16.487 3.690 19.252 1.00 82.19 95 LYS A CA 1
ATOM 754 C C . LYS A 1 95 ? -17.884 3.663 19.881 1.00 82.19 95 LYS A C 1
ATOM 756 O O . LYS A 1 95 ? -18.056 4.116 21.004 1.00 82.19 95 LYS A O 1
ATOM 761 N N . GLU A 1 96 ? -18.875 3.089 19.199 1.00 83.00 96 GLU A N 1
ATOM 762 C CA . GLU A 1 96 ? -20.235 2.941 19.743 1.00 83.00 96 GLU A CA 1
ATOM 763 C C . GLU A 1 96 ?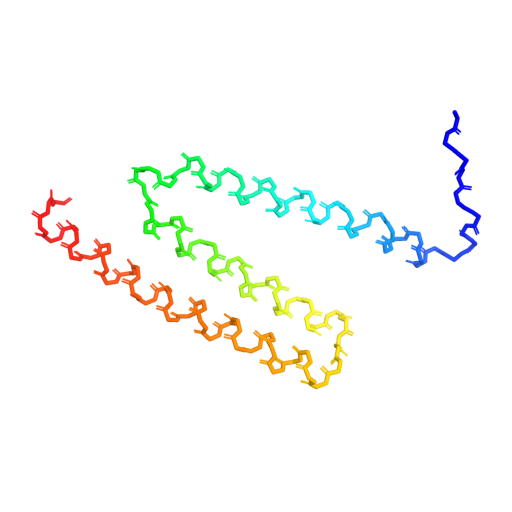 -20.267 2.058 21.008 1.00 83.00 96 GLU A C 1
ATOM 765 O O . GLU A 1 96 ? -21.028 2.345 21.929 1.00 83.00 96 GLU A O 1
ATOM 770 N N . MET A 1 97 ? -19.431 1.015 21.084 1.00 75.44 97 MET A N 1
ATOM 771 C CA . MET A 1 97 ? -19.392 0.102 22.234 1.00 75.44 97 MET A CA 1
ATOM 772 C C . MET A 1 97 ? -18.509 0.578 23.396 1.00 75.44 97 MET A C 1
ATOM 774 O O . MET A 1 97 ? -18.774 0.200 24.536 1.00 75.44 97 MET A O 1
ATOM 778 N N . PHE A 1 98 ? -17.464 1.371 23.133 1.00 76.69 98 PHE A N 1
ATOM 779 C CA . PHE A 1 98 ? -16.437 1.697 24.134 1.00 76.69 98 PHE A CA 1
ATOM 780 C C . PHE A 1 98 ? -16.152 3.201 24.339 1.00 76.69 98 PHE A C 1
ATOM 782 O O . PHE A 1 98 ? -15.416 3.519 25.274 1.00 76.69 98 PHE A O 1
ATOM 789 N N . GLY A 1 99 ? -16.754 4.112 23.556 1.00 54.25 99 GLY A N 1
ATOM 790 C CA . GLY A 1 99 ? -16.679 5.579 23.734 1.00 54.25 99 GLY A CA 1
ATOM 791 C C . GLY A 1 99 ? -15.893 6.330 22.662 1.00 54.25 99 GLY A C 1
ATOM 792 O O . GLY A 1 99 ? -14.659 6.147 22.595 1.00 54.25 99 GLY A O 1
#